Protein AF-K1TRX0-F1 (afdb_monomer_lite)

Structure (mmCIF, N/CA/C/O backbone):
data_AF-K1TRX0-F1
#
_entry.id   AF-K1TRX0-F1
#
loop_
_atom_site.group_PDB
_atom_site.id
_atom_site.type_symbol
_atom_site.label_atom_id
_atom_site.label_alt_id
_atom_site.label_comp_id
_atom_site.label_asym_id
_atom_site.label_entity_id
_atom_site.label_seq_id
_atom_site.pdbx_PDB_ins_code
_atom_site.Cartn_x
_atom_site.Cartn_y
_atom_site.Cartn_z
_atom_site.occupancy
_atom_site.B_iso_or_equiv
_atom_site.auth_seq_id
_atom_site.auth_comp_id
_atom_site.auth_asym_id
_atom_site.auth_atom_id
_atom_site.pdbx_PDB_model_num
ATOM 1 N N . MET A 1 1 ? 5.346 0.484 -29.627 1.00 64.88 1 MET A N 1
ATOM 2 C CA . MET A 1 1 ? 6.180 0.224 -28.430 1.00 64.88 1 MET A CA 1
ATOM 3 C C . MET A 1 1 ? 5.321 -0.505 -27.411 1.00 64.88 1 MET A C 1
ATOM 5 O O . MET A 1 1 ? 4.256 0.011 -27.097 1.00 64.88 1 MET A O 1
ATOM 9 N N . LYS A 1 2 ? 5.713 -1.697 -26.940 1.00 68.88 2 LYS A N 1
ATOM 10 C CA . LYS A 1 2 ? 4.995 -2.343 -25.829 1.00 68.88 2 LYS A CA 1
ATOM 11 C C . LYS A 1 2 ? 5.337 -1.595 -24.540 1.00 68.88 2 LYS A C 1
ATOM 13 O O . LYS A 1 2 ? 6.514 -1.415 -24.238 1.00 68.88 2 LYS A O 1
ATOM 18 N N . SER A 1 3 ? 4.313 -1.133 -23.833 1.00 80.06 3 SER A N 1
ATOM 19 C CA . SER A 1 3 ? 4.436 -0.621 -22.471 1.00 80.06 3 SER A CA 1
ATOM 20 C C . SER A 1 3 ? 4.089 -1.762 -21.524 1.00 80.06 3 SER A C 1
ATOM 22 O O . SER A 1 3 ? 3.086 -2.447 -21.732 1.00 80.06 3 SER A O 1
ATOM 24 N N . TYR A 1 4 ? 4.947 -2.002 -20.537 1.00 90.50 4 TYR A N 1
ATOM 25 C CA . TYR A 1 4 ? 4.696 -2.983 -19.486 1.00 90.50 4 TYR A CA 1
ATOM 26 C C . TYR A 1 4 ? 4.462 -2.240 -18.183 1.00 90.50 4 TYR A C 1
ATOM 28 O O . TYR A 1 4 ? 5.153 -1.266 -17.900 1.00 90.50 4 TYR A O 1
ATOM 36 N N . ARG A 1 5 ? 3.516 -2.719 -17.382 1.00 94.56 5 ARG A N 1
ATOM 37 C CA . ARG A 1 5 ? 3.255 -2.191 -16.047 1.00 94.56 5 ARG A CA 1
ATOM 38 C C . ARG A 1 5 ? 3.530 -3.274 -15.024 1.00 94.56 5 ARG A C 1
ATOM 40 O O . ARG A 1 5 ? 2.981 -4.369 -15.132 1.00 94.56 5 ARG A O 1
ATOM 47 N N . ILE A 1 6 ? 4.366 -2.962 -14.044 1.00 95.19 6 ILE A N 1
ATOM 48 C CA . ILE A 1 6 ? 4.638 -3.842 -12.910 1.00 95.19 6 ILE A CA 1
ATOM 49 C C . ILE A 1 6 ? 3.956 -3.269 -11.676 1.00 95.19 6 ILE A C 1
ATOM 51 O O . ILE A 1 6 ? 4.061 -2.076 -11.397 1.00 95.19 6 ILE A O 1
ATOM 55 N N . PHE A 1 7 ? 3.280 -4.144 -10.940 1.00 96.19 7 PHE A N 1
ATOM 56 C CA . PHE A 1 7 ? 2.707 -3.853 -9.635 1.00 96.19 7 PHE A CA 1
ATOM 57 C C . PHE A 1 7 ? 3.536 -4.585 -8.587 1.00 96.19 7 PHE A C 1
ATOM 59 O O . PHE A 1 7 ? 3.685 -5.804 -8.658 1.00 96.19 7 PHE A O 1
ATOM 66 N N . VAL A 1 8 ? 4.096 -3.842 -7.640 1.00 96.25 8 VAL A N 1
ATOM 67 C CA . VAL A 1 8 ? 4.943 -4.384 -6.576 1.00 96.25 8 VAL A CA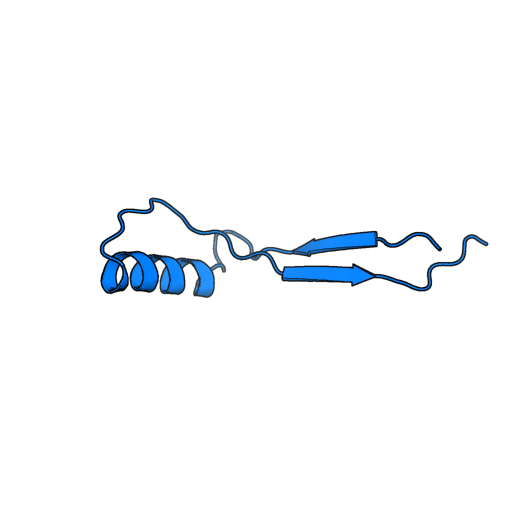 1
ATOM 68 C C . VAL A 1 8 ? 4.307 -4.059 -5.237 1.00 96.25 8 VAL A C 1
ATOM 70 O O . VAL A 1 8 ? 3.999 -2.903 -4.964 1.00 96.25 8 VAL A O 1
ATOM 73 N N . GLU A 1 9 ? 4.156 -5.063 -4.384 1.00 95.94 9 GLU A N 1
ATOM 74 C CA . GLU A 1 9 ? 3.737 -4.886 -2.996 1.00 95.94 9 GLU A CA 1
ATOM 75 C C . GLU A 1 9 ? 4.755 -5.519 -2.046 1.00 95.94 9 GLU A C 1
ATOM 77 O O . GLU A 1 9 ? 5.537 -6.393 -2.428 1.00 95.94 9 GLU A O 1
ATOM 82 N N . LYS A 1 10 ? 4.774 -5.049 -0.798 1.00 95.25 10 LYS A N 1
ATOM 83 C CA . LYS A 1 10 ? 5.577 -5.667 0.260 1.00 95.25 10 LYS A CA 1
ATOM 84 C C . LYS A 1 10 ? 4.930 -6.980 0.700 1.00 95.25 10 LYS A C 1
ATOM 86 O O . LYS A 1 10 ? 3.704 -7.087 0.711 1.00 95.25 10 LYS A O 1
ATOM 91 N N . TYR A 1 11 ? 5.752 -7.941 1.125 1.00 95.00 11 TYR A N 1
ATOM 92 C CA . TYR A 1 11 ? 5.239 -9.148 1.774 1.00 95.00 11 TYR A CA 1
ATOM 93 C C . TYR A 1 11 ? 4.435 -8.799 3.039 1.00 95.00 11 TYR A C 1
ATOM 95 O O . TYR A 1 11 ? 4.697 -7.753 3.651 1.00 95.00 11 TYR A O 1
ATOM 103 N N . PRO A 1 12 ? 3.467 -9.648 3.438 1.00 92.94 12 PRO A N 1
ATOM 104 C CA . PRO A 1 12 ? 2.592 -9.390 4.581 1.00 92.94 12 PRO A CA 1
ATOM 105 C C . PRO A 1 12 ? 3.325 -9.024 5.875 1.00 92.94 12 PRO A C 1
ATOM 107 O O . PRO A 1 12 ? 2.854 -8.175 6.618 1.00 92.94 12 PRO A O 1
ATOM 110 N N . GLU A 1 13 ? 4.490 -9.607 6.123 1.00 95.25 13 GLU A N 1
ATOM 111 C CA . GLU A 1 13 ? 5.317 -9.366 7.306 1.00 95.25 13 GLU A CA 1
ATOM 112 C C . GLU A 1 13 ? 6.103 -8.038 7.269 1.00 95.25 13 GLU A C 1
ATOM 114 O O . GLU A 1 13 ? 6.659 -7.624 8.283 1.00 95.25 13 GLU A O 1
ATOM 119 N N . PHE A 1 14 ? 6.137 -7.342 6.124 1.00 95.50 14 PHE A N 1
ATOM 120 C CA . PHE A 1 14 ? 6.905 -6.103 5.927 1.00 95.50 14 PHE A CA 1
ATOM 121 C C . PHE A 1 14 ? 6.049 -4.890 5.526 1.00 95.50 14 PHE A C 1
ATOM 123 O O . PHE A 1 14 ? 6.590 -3.841 5.168 1.00 95.50 14 PHE A O 1
ATOM 130 N N . ARG A 1 15 ? 4.716 -4.988 5.570 1.00 93.81 15 ARG A N 1
ATOM 131 C CA . ARG A 1 15 ? 3.787 -3.939 5.096 1.00 93.81 15 ARG A CA 1
ATOM 132 C C . ARG A 1 15 ? 3.467 -2.848 6.135 1.00 93.81 15 ARG A C 1
ATOM 134 O O . ARG A 1 15 ? 2.347 -2.346 6.183 1.00 93.81 15 ARG A O 1
ATOM 141 N N . VAL A 1 16 ? 4.452 -2.446 6.937 1.00 95.44 16 VAL A N 1
ATOM 142 C CA . VAL A 1 16 ? 4.282 -1.492 8.057 1.00 95.44 16 VAL A CA 1
ATOM 143 C C . VAL A 1 16 ? 3.612 -0.179 7.620 1.00 95.44 16 VAL A C 1
ATOM 145 O O . VAL A 1 16 ? 2.758 0.350 8.327 1.00 95.44 16 VAL A O 1
ATOM 148 N N . GLU A 1 17 ? 3.948 0.322 6.429 1.00 95.12 17 GLU A N 1
ATOM 149 C CA . GLU A 1 17 ? 3.363 1.545 5.863 1.00 95.12 17 GLU A CA 1
ATOM 150 C C . GLU A 1 17 ? 1.857 1.401 5.591 1.00 95.12 17 GLU A C 1
ATOM 152 O O . GLU A 1 17 ? 1.074 2.280 5.947 1.00 95.12 17 GLU A O 1
ATOM 157 N N . ALA A 1 18 ? 1.435 0.262 5.033 1.00 96.56 18 ALA A N 1
ATOM 158 C CA . ALA A 1 18 ? 0.030 0.002 4.738 1.00 96.56 18 ALA A CA 1
ATOM 159 C C . ALA A 1 18 ? -0.799 -0.114 6.025 1.00 96.56 18 ALA A C 1
ATOM 161 O O . ALA A 1 18 ? -1.923 0.375 6.091 1.00 96.56 18 ALA A O 1
ATOM 162 N N . GLU A 1 19 ? -0.228 -0.719 7.067 1.00 96.50 19 GLU A N 1
ATOM 163 C CA . GLU A 1 19 ? -0.876 -0.836 8.375 1.00 96.50 19 GLU A CA 1
ATOM 164 C C . GLU A 1 19 ? -0.970 0.503 9.104 1.00 96.50 19 GLU A C 1
ATOM 166 O O . GLU A 1 19 ? -1.980 0.774 9.753 1.00 96.50 19 GLU A O 1
ATOM 171 N N . SER A 1 20 ? 0.054 1.354 8.994 1.00 97.12 20 SER A N 1
ATOM 172 C CA . SER A 1 20 ? -0.011 2.706 9.552 1.00 97.12 20 SER A CA 1
ATOM 173 C C . SER A 1 20 ? -1.085 3.527 8.856 1.00 97.12 20 SER A C 1
ATOM 175 O O . SER A 1 20 ? -1.965 4.067 9.521 1.00 97.12 20 SER A O 1
ATOM 177 N N . LEU A 1 21 ? -1.078 3.534 7.523 1.00 97.06 21 LEU A N 1
ATOM 178 C CA . LEU A 1 21 ? -2.039 4.305 6.747 1.00 97.06 21 LEU A CA 1
ATOM 179 C C . LEU A 1 21 ? -3.481 3.821 6.961 1.00 97.06 21 LEU A C 1
ATOM 181 O O . LEU A 1 21 ? -4.395 4.638 7.018 1.00 97.06 21 LEU A O 1
ATOM 185 N N . LEU A 1 22 ? -3.697 2.512 7.138 1.00 97.56 22 LEU A N 1
ATOM 186 C CA . LEU A 1 22 ? -5.004 1.958 7.503 1.00 97.56 22 LEU A CA 1
ATOM 187 C C . LEU A 1 22 ? -5.532 2.556 8.815 1.00 97.56 22 LEU A C 1
ATOM 189 O O . LEU A 1 22 ? -6.692 2.965 8.884 1.00 97.56 22 LEU A O 1
ATOM 193 N N . ARG A 1 23 ? -4.684 2.617 9.851 1.00 97.31 23 ARG A N 1
ATOM 194 C CA . ARG A 1 23 ? -5.052 3.211 11.145 1.00 97.31 23 ARG A CA 1
ATOM 195 C C . ARG A 1 23 ? -5.364 4.695 11.000 1.00 97.31 23 ARG A C 1
ATOM 197 O O . ARG A 1 23 ? -6.390 5.137 11.508 1.00 97.31 23 ARG A O 1
ATOM 204 N N . ASP A 1 24 ? -4.527 5.427 10.271 1.00 97.88 24 ASP A N 1
ATOM 205 C CA . ASP A 1 24 ? -4.702 6.865 10.060 1.00 97.88 24 ASP A CA 1
ATOM 206 C C . ASP A 1 24 ? -5.983 7.171 9.273 1.00 97.88 24 ASP A C 1
ATOM 208 O O . ASP A 1 24 ? -6.706 8.105 9.610 1.00 97.88 24 ASP A O 1
ATOM 212 N N . LEU A 1 25 ? -6.319 6.370 8.257 1.00 97.62 25 LEU A N 1
ATOM 213 C CA . LEU A 1 25 ? -7.564 6.522 7.499 1.00 97.62 25 LEU A CA 1
ATOM 214 C C . LEU A 1 25 ? -8.792 6.247 8.364 1.00 97.62 25 LEU A C 1
ATOM 216 O O . LEU A 1 25 ? -9.731 7.041 8.357 1.00 97.62 25 LEU A O 1
ATOM 220 N N . ASN A 1 26 ? -8.778 5.158 9.133 1.00 98.12 26 ASN A N 1
ATOM 221 C CA . ASN A 1 26 ? -9.882 4.836 10.033 1.00 98.12 26 ASN A CA 1
ATOM 222 C C . ASN A 1 26 ? -10.073 5.927 11.098 1.00 98.12 26 ASN A C 1
ATOM 224 O O . ASN A 1 26 ? -11.202 6.359 11.323 1.00 98.12 26 ASN A O 1
ATOM 228 N N . ALA A 1 27 ? -8.985 6.430 11.688 1.00 97.81 27 ALA A N 1
ATOM 229 C CA . ALA A 1 27 ? -9.037 7.473 12.708 1.00 97.81 27 ALA A CA 1
ATOM 230 C C . ALA A 1 27 ? -9.491 8.834 12.154 1.00 97.81 27 ALA A C 1
ATOM 232 O O . ALA A 1 27 ? -10.353 9.482 12.742 1.00 97.81 27 ALA A O 1
ATOM 233 N N . ASN A 1 28 ? -8.935 9.271 11.020 1.00 98.12 28 ASN A N 1
ATOM 234 C CA . ASN A 1 28 ? -9.163 10.624 10.505 1.00 98.12 28 ASN A CA 1
ATOM 235 C C . ASN A 1 28 ? -10.464 10.760 9.711 1.00 98.12 28 ASN A C 1
ATOM 237 O O . ASN A 1 28 ? -11.051 11.839 9.674 1.00 98.12 28 ASN A O 1
ATOM 241 N N . LEU A 1 29 ? -10.905 9.686 9.053 1.00 97.31 29 LEU A N 1
ATOM 242 C CA . LEU A 1 29 ? -12.100 9.689 8.204 1.00 97.31 29 LEU A CA 1
ATOM 243 C C . LEU A 1 29 ? -13.271 8.929 8.834 1.00 97.31 29 LEU A C 1
ATOM 245 O O . LEU A 1 29 ? -14.308 8.766 8.193 1.00 97.31 29 LEU A O 1
ATOM 249 N N . ASN A 1 30 ? -13.111 8.477 10.082 1.00 95.56 30 ASN A N 1
ATOM 250 C CA . ASN A 1 30 ? -14.110 7.720 10.828 1.00 95.56 30 ASN A CA 1
ATOM 251 C C . ASN A 1 30 ? -14.595 6.473 10.057 1.00 95.56 30 ASN A C 1
ATOM 253 O O . ASN A 1 30 ? -15.789 6.166 10.008 1.00 95.56 30 ASN A O 1
ATOM 257 N N . LEU A 1 31 ? -13.643 5.791 9.414 1.00 96.31 31 LEU A N 1
ATOM 258 C CA . LEU A 1 31 ? -13.860 4.571 8.641 1.00 96.31 31 LEU A CA 1
ATOM 259 C C . LEU A 1 31 ? -13.612 3.329 9.506 1.00 96.31 31 LEU A C 1
ATOM 261 O O . LEU A 1 31 ? -12.993 3.388 10.568 1.00 96.31 31 LEU A O 1
ATOM 265 N N . SER A 1 32 ? -14.080 2.182 9.019 1.00 95.94 32 SER A N 1
ATOM 266 C CA . SER A 1 32 ? -13.835 0.871 9.622 1.00 95.94 32 SER A CA 1
ATOM 267 C C . SER A 1 32 ? -13.409 -0.111 8.532 1.00 95.94 32 SER A C 1
ATOM 269 O O . SER A 1 32 ? -14.134 -1.026 8.160 1.00 95.94 32 SER A O 1
ATOM 271 N N . LEU A 1 33 ? -12.255 0.166 7.926 1.00 96.88 33 LEU A N 1
ATOM 272 C CA . LEU A 1 33 ? -11.641 -0.699 6.925 1.00 96.88 33 LEU A CA 1
ATOM 273 C C . LEU A 1 33 ? -10.905 -1.855 7.616 1.00 96.88 33 LEU A C 1
ATOM 275 O O . LEU A 1 33 ? -10.127 -1.619 8.542 1.00 96.88 33 LEU A O 1
ATOM 279 N N . ASP A 1 34 ? -11.095 -3.078 7.116 1.00 96.12 34 ASP A N 1
ATOM 280 C CA . ASP A 1 34 ? -10.458 -4.295 7.649 1.00 96.12 34 ASP A CA 1
ATOM 281 C C . ASP A 1 34 ? -9.017 -4.498 7.154 1.00 96.12 34 ASP A C 1
ATOM 283 O O . ASP A 1 34 ? -8.245 -5.277 7.716 1.00 96.12 34 ASP A O 1
ATOM 287 N N . GLY A 1 35 ? -8.631 -3.815 6.076 1.00 93.75 35 GLY A N 1
ATOM 288 C CA . GLY A 1 35 ? -7.319 -3.978 5.470 1.00 93.75 35 GLY A CA 1
ATOM 289 C C . GLY A 1 35 ? -7.018 -2.930 4.410 1.00 93.75 35 GLY A C 1
ATOM 290 O O . GLY A 1 35 ? -7.912 -2.391 3.761 1.00 93.75 35 GLY A O 1
ATOM 291 N N . LEU A 1 36 ? -5.727 -2.673 4.217 1.00 95.31 36 LEU A N 1
ATOM 292 C CA . LEU A 1 36 ? -5.206 -1.785 3.187 1.00 95.31 36 LEU A CA 1
ATOM 293 C C . LEU A 1 36 ? -4.018 -2.461 2.494 1.00 95.31 36 LEU A C 1
ATOM 295 O O . LEU A 1 36 ? -3.186 -3.095 3.146 1.00 95.31 36 LEU A O 1
ATOM 299 N N . ARG A 1 37 ? -3.929 -2.314 1.170 1.00 95.06 37 ARG A N 1
ATOM 300 C CA . ARG A 1 37 ? -2.771 -2.725 0.368 1.00 95.06 37 ARG A CA 1
ATOM 301 C C . ARG A 1 37 ? -2.152 -1.498 -0.280 1.00 95.06 37 ARG A C 1
ATOM 303 O O . ARG A 1 37 ? -2.866 -0.689 -0.866 1.00 95.06 37 ARG A O 1
ATOM 310 N N . LEU A 1 38 ? -0.830 -1.401 -0.205 1.00 95.69 38 LEU A N 1
ATOM 311 C CA . LEU A 1 38 ? -0.053 -0.405 -0.934 1.00 95.69 38 LEU A CA 1
ATOM 312 C C . LEU A 1 38 ? 0.679 -1.090 -2.081 1.00 95.69 38 LEU A C 1
ATOM 314 O O . LEU A 1 38 ? 1.446 -2.028 -1.859 1.00 95.69 38 LEU A O 1
ATOM 318 N N . LEU A 1 39 ? 0.417 -0.618 -3.300 1.00 95.88 39 LEU A N 1
ATOM 319 C CA . LEU A 1 39 ? 1.044 -1.117 -4.516 1.00 95.88 39 LEU A CA 1
ATOM 320 C C . LEU A 1 39 ? 1.851 -0.000 -5.170 1.00 95.88 39 LEU A C 1
ATOM 322 O O . LEU A 1 39 ? 1.310 1.049 -5.514 1.00 95.88 39 LEU A O 1
ATOM 326 N N . ASN A 1 40 ? 3.129 -0.270 -5.407 1.00 94.94 40 ASN A N 1
ATOM 327 C CA . ASN A 1 40 ? 3.965 0.560 -6.256 1.00 94.94 40 ASN A CA 1
ATOM 328 C C . ASN A 1 40 ? 3.746 0.160 -7.711 1.00 94.94 40 ASN A C 1
ATOM 330 O O . ASN A 1 40 ? 3.846 -1.018 -8.064 1.00 94.94 40 ASN A O 1
ATOM 334 N N . VAL A 1 41 ? 3.454 1.147 -8.552 1.00 96.25 41 VAL A N 1
ATOM 335 C CA . VAL A 1 41 ? 3.186 0.952 -9.975 1.00 96.25 41 VAL A CA 1
ATOM 336 C C . VAL A 1 41 ? 4.354 1.505 -10.775 1.00 96.25 41 VAL A C 1
ATOM 338 O O . VAL A 1 41 ? 4.688 2.681 -10.653 1.00 96.25 41 VAL A O 1
ATOM 341 N N . TYR A 1 42 ? 4.956 0.662 -11.607 1.00 94.94 42 TYR A N 1
ATOM 342 C CA . TYR A 1 42 ? 6.071 1.040 -12.466 1.00 94.94 42 TYR A CA 1
ATOM 343 C C . TYR A 1 42 ? 5.693 0.834 -13.922 1.00 94.94 42 TYR A C 1
ATOM 345 O O . TYR A 1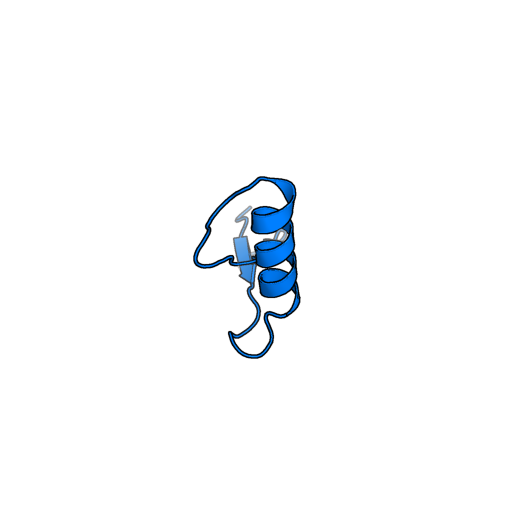 42 ? 5.429 -0.293 -14.345 1.00 94.94 42 TYR A O 1
ATOM 353 N N . ASP A 1 43 ? 5.699 1.924 -14.681 1.00 93.62 43 ASP A N 1
ATOM 354 C CA . ASP A 1 43 ? 5.565 1.878 -16.129 1.00 93.62 43 ASP A CA 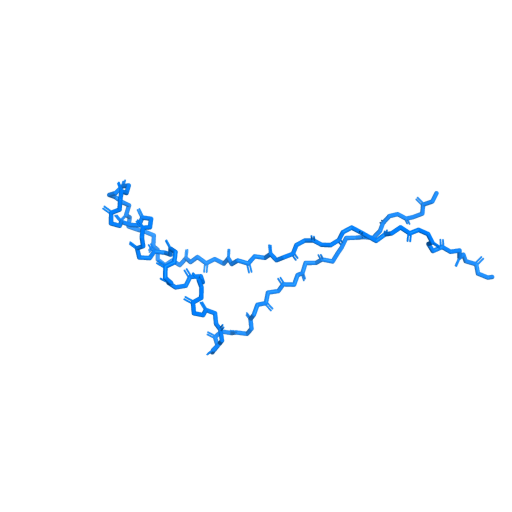1
ATOM 355 C C . ASP A 1 43 ? 6.942 1.738 -16.768 1.00 93.62 43 ASP A C 1
ATOM 357 O O . ASP A 1 43 ? 7.847 2.544 -16.551 1.00 93.62 43 ASP A O 1
ATOM 361 N N . LEU A 1 44 ? 7.095 0.685 -17.559 1.00 91.12 44 LEU A N 1
ATOM 362 C CA . LEU A 1 44 ? 8.327 0.348 -18.236 1.00 91.12 44 LEU A CA 1
ATOM 363 C C . LEU A 1 44 ? 8.165 0.570 -19.740 1.00 91.12 44 LEU A C 1
ATOM 365 O O . LEU A 1 44 ? 7.225 0.079 -20.380 1.00 91.12 44 LEU A O 1
ATOM 369 N N . PHE A 1 45 ? 9.130 1.287 -20.306 1.00 89.69 45 PHE A N 1
ATOM 370 C CA . PHE A 1 45 ? 9.182 1.671 -21.712 1.00 89.69 45 PHE A CA 1
ATOM 371 C C . PHE A 1 45 ? 10.535 1.280 -22.316 1.00 89.69 45 PHE A C 1
ATOM 373 O O . PHE A 1 45 ? 11.501 1.046 -21.598 1.00 89.69 45 PHE A O 1
ATOM 380 N N . GLY A 1 46 ? 10.616 1.245 -23.648 1.00 84.69 46 GLY A N 1
ATOM 381 C CA . GLY A 1 46 ? 11.895 1.101 -24.358 1.00 84.69 46 GLY A CA 1
ATOM 382 C C . GLY A 1 46 ? 12.339 -0.334 -24.655 1.00 84.69 46 GLY A C 1
ATOM 383 O O . GLY A 1 46 ? 13.473 -0.536 -25.069 1.00 84.69 46 GLY A O 1
ATOM 384 N N . PHE A 1 47 ? 11.468 -1.334 -24.501 1.00 82.44 47 PHE A N 1
ATOM 385 C CA . PHE A 1 47 ? 11.796 -2.709 -24.888 1.00 82.44 47 PHE A CA 1
ATOM 386 C C . PHE A 1 47 ? 11.724 -2.890 -26.409 1.00 82.44 47 PHE A C 1
ATOM 388 O O . PHE A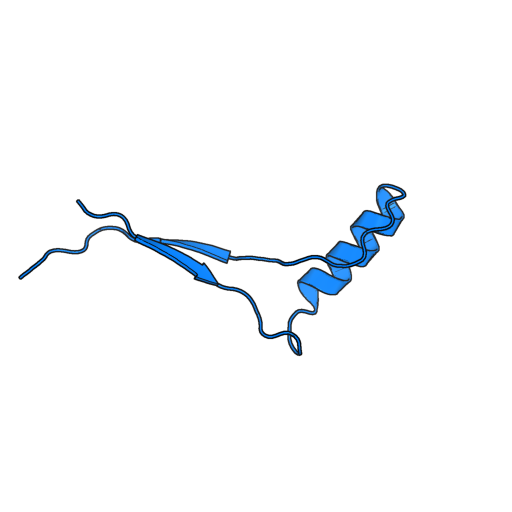 1 47 ? 10.649 -2.749 -27.003 1.00 82.44 47 PHE A O 1
ATOM 395 N N . SER A 1 48 ? 12.850 -3.239 -27.032 1.00 79.62 48 SER A N 1
ATOM 396 C CA . SER A 1 48 ? 12.905 -3.771 -28.395 1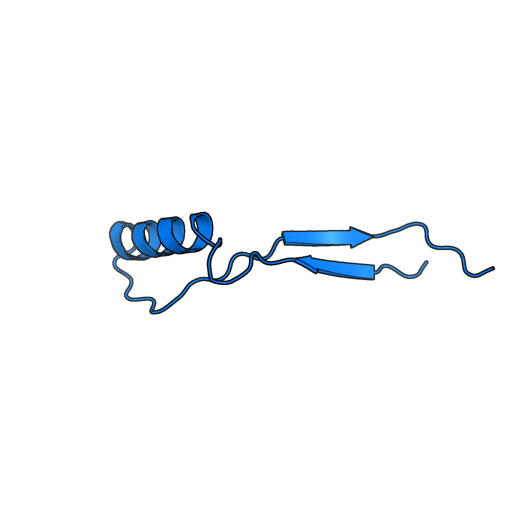.00 79.62 48 SER A CA 1
ATOM 397 C C . SER A 1 48 ? 12.825 -5.296 -28.362 1.00 79.62 48 SER A C 1
ATOM 399 O O . SER A 1 48 ? 13.321 -5.944 -27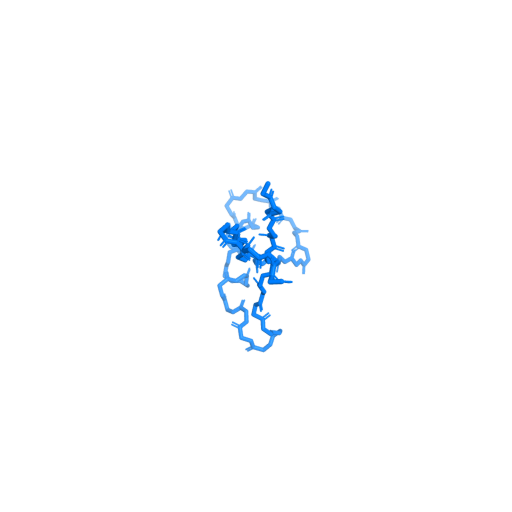.443 1.00 79.62 48 SER A O 1
ATOM 401 N N . THR A 1 49 ? 12.167 -5.877 -29.361 1.00 74.19 49 THR A N 1
ATOM 402 C CA . THR A 1 49 ? 12.245 -7.326 -29.608 1.00 74.19 49 THR A CA 1
ATOM 403 C C . THR A 1 49 ? 13.404 -7.507 -30.582 1.00 74.19 49 THR A C 1
ATOM 405 O O . THR A 1 49 ? 13.380 -6.865 -31.631 1.00 74.19 49 THR A O 1
ATOM 408 N N . ASN A 1 50 ? 14.439 -8.253 -30.181 1.00 62.03 50 ASN A N 1
ATOM 409 C CA . ASN A 1 50 ? 15.504 -8.688 -31.093 1.00 62.03 50 ASN A CA 1
ATOM 410 C C . ASN A 1 50 ? 14.965 -9.700 -32.104 1.00 62.03 50 ASN A C 1
ATOM 412 O O . ASN A 1 50 ? 14.022 -10.438 -31.732 1.00 62.03 50 ASN A O 1
#

Radius of gyration: 16.29 Å; chains: 1; bounding box: 30×20×44 Å

Organism: NCBI:txid408170

Sequence (50 aa):
MKSYRIFVEKYPEFRVEAESLLRDLNANLNLSLDGLRLLNVYDLFGFSTN

Foldseek 3Di:
DDKDKDKDWDDPVPRVVQVVVVVVCCVVVVDDDPGGTDIDIDIDDDDDDD

Secondary structure (DSSP, 8-state):
---EEEEE---GGG-HHHHHHHHHHHHHHT---S-----EEEEE--PPP-

pLDDT: mean 92.2, std 8.49, range [62.03, 98.12]